Protein AF-A0A0H2Y929-F1 (afdb_monomer_lite)

Sequence (38 aa):
MDESIHYYNNERIKVKLNGLSPVQYRTQAMSTARESVQ

Secondary structure (DSSP, 8-state):
-HHHHHIIIII---GGGTT--HHHHHHHHHHHHHHHT-

Organism: Yersinia pestis bv. Antiqua (strain Antiqua) (NCBI:txid360102)

Radius of gyration: 12.09 Å; chains: 1; bounding box: 27×17×31 Å

Structure (mmCIF, N/CA/C/O backbone):
data_AF-A0A0H2Y929-F1
#
_entry.id   AF-A0A0H2Y929-F1
#
loop_
_atom_site.group_PDB
_atom_site.id
_atom_site.type_symbol
_atom_site.label_atom_id
_atom_site.label_alt_id
_atom_site.label_comp_id
_atom_site.label_asym_id
_atom_site.label_entity_id
_atom_site.label_seq_id
_atom_site.pdbx_PDB_ins_code
_atom_site.Cartn_x
_atom_site.Cartn_y
_atom_site.Cartn_z
_atom_site.occupancy
_atom_site.B_iso_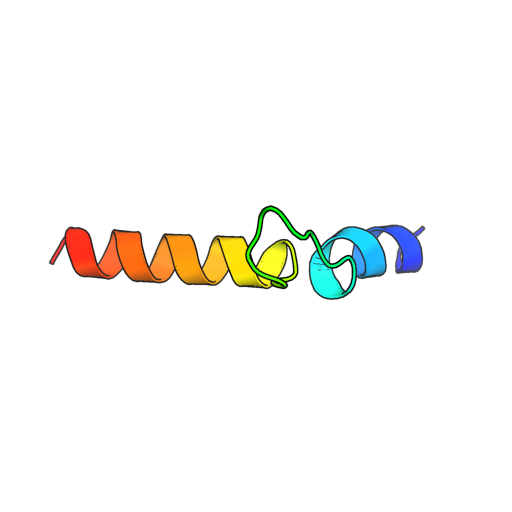or_equiv
_atom_site.auth_seq_id
_atom_site.auth_comp_id
_atom_site.auth_asym_id
_atom_site.auth_atom_id
_atom_site.pdbx_PDB_model_num
ATOM 1 N N . MET A 1 1 ? 17.607 5.457 -11.047 1.00 69.50 1 MET A N 1
ATOM 2 C CA . MET A 1 1 ? 17.605 4.974 -9.644 1.00 69.50 1 MET A CA 1
ATOM 3 C C . MET A 1 1 ? 16.398 5.509 -8.895 1.00 69.50 1 MET A C 1
ATOM 5 O O . MET A 1 1 ? 15.607 4.703 -8.423 1.00 69.50 1 MET A O 1
ATOM 9 N N . ASP A 1 2 ? 16.213 6.829 -8.849 1.00 80.88 2 ASP A N 1
ATOM 10 C CA . ASP A 1 2 ? 15.058 7.447 -8.183 1.00 80.88 2 ASP A CA 1
ATOM 11 C C . ASP A 1 2 ? 13.712 7.039 -8.808 1.00 80.88 2 ASP A C 1
ATOM 13 O O . ASP A 1 2 ? 12.815 6.587 -8.106 1.00 80.88 2 ASP A O 1
ATOM 17 N N . GLU A 1 3 ? 13.624 7.021 -10.142 1.00 89.88 3 GLU A N 1
ATOM 18 C CA . GLU A 1 3 ? 12.432 6.552 -10.870 1.00 89.88 3 GLU A CA 1
ATOM 19 C C . GLU A 1 3 ? 12.054 5.104 -10.538 1.00 89.88 3 GLU A C 1
ATOM 21 O O . GLU A 1 3 ? 10.881 4.775 -10.390 1.00 89.88 3 GLU A O 1
ATOM 26 N N . SER A 1 4 ? 13.046 4.225 -10.360 1.00 93.62 4 SER A N 1
ATOM 27 C CA . SER A 1 4 ? 12.790 2.839 -9.969 1.00 93.62 4 SER A CA 1
ATOM 28 C C . SER A 1 4 ? 12.181 2.796 -8.568 1.00 93.62 4 SER A C 1
ATOM 30 O O . SER A 1 4 ? 11.147 2.166 -8.364 1.00 93.62 4 SER A O 1
ATOM 32 N N . ILE A 1 5 ? 12.767 3.510 -7.606 1.00 95.00 5 ILE A N 1
ATOM 33 C CA . ILE A 1 5 ? 12.243 3.590 -6.236 1.00 95.00 5 ILE A CA 1
ATOM 34 C C . ILE A 1 5 ? 10.831 4.189 -6.229 1.00 95.00 5 ILE A C 1
ATOM 36 O O . ILE A 1 5 ? 9.951 3.667 -5.537 1.00 95.00 5 ILE A O 1
ATOM 40 N N . HIS A 1 6 ? 10.602 5.245 -7.010 1.00 95.25 6 HIS A N 1
ATOM 41 C CA . HIS A 1 6 ? 9.304 5.892 -7.132 1.00 95.25 6 HIS A CA 1
ATOM 42 C C . HIS A 1 6 ? 8.254 4.923 -7.674 1.00 95.25 6 HIS A C 1
ATOM 44 O O . HIS A 1 6 ? 7.234 4.704 -7.016 1.00 95.25 6 HIS A O 1
ATOM 50 N N . TYR A 1 7 ? 8.545 4.263 -8.795 1.00 96.31 7 TYR A N 1
ATOM 51 C CA . TYR A 1 7 ? 7.662 3.276 -9.404 1.00 96.31 7 TYR A CA 1
ATOM 52 C C . TYR A 1 7 ? 7.316 2.148 -8.424 1.00 96.31 7 TYR A C 1
ATOM 54 O O . TYR A 1 7 ? 6.143 1.837 -8.208 1.00 96.31 7 TYR A O 1
ATOM 62 N N . TYR A 1 8 ? 8.315 1.563 -7.755 1.00 95.81 8 TYR A N 1
ATOM 63 C CA . TYR A 1 8 ? 8.093 0.457 -6.818 1.00 95.81 8 TYR A CA 1
ATOM 64 C C . TYR A 1 8 ? 7.280 0.852 -5.581 1.00 95.81 8 TYR A C 1
ATOM 66 O O . TYR A 1 8 ? 6.629 -0.023 -5.009 1.00 95.81 8 TYR A O 1
ATOM 74 N N . ASN A 1 9 ? 7.300 2.117 -5.160 1.00 96.12 9 ASN A N 1
ATOM 75 C CA . ASN A 1 9 ? 6.563 2.581 -3.984 1.00 96.12 9 ASN A CA 1
ATOM 76 C C . ASN A 1 9 ? 5.175 3.140 -4.305 1.00 96.12 9 ASN A C 1
ATOM 78 O O . ASN A 1 9 ? 4.246 2.895 -3.532 1.00 96.12 9 ASN A O 1
ATOM 82 N N . ASN A 1 10 ? 5.041 3.874 -5.411 1.00 95.94 10 ASN A N 1
ATOM 83 C CA . ASN A 1 10 ? 3.865 4.694 -5.699 1.00 95.94 10 ASN A CA 1
ATOM 84 C C . ASN A 1 10 ? 2.994 4.132 -6.818 1.00 95.94 10 ASN A C 1
ATOM 86 O O . ASN A 1 10 ? 1.774 4.216 -6.722 1.00 95.94 10 ASN A O 1
ATOM 90 N N . GLU A 1 11 ? 3.594 3.528 -7.842 1.00 95.25 11 GLU A N 1
ATOM 91 C CA . GLU A 1 11 ? 2.873 3.180 -9.073 1.00 95.25 11 GLU A CA 1
ATOM 92 C C . GLU A 1 11 ? 2.649 1.677 -9.235 1.00 95.25 11 GLU A C 1
ATOM 94 O O . GLU A 1 11 ? 1.676 1.249 -9.849 1.00 95.25 11 GLU A O 1
ATOM 99 N N . ARG A 1 12 ? 3.531 0.840 -8.680 1.00 95.19 12 ARG A N 1
ATOM 100 C CA . ARG A 1 12 ? 3.485 -0.610 -8.884 1.00 95.19 12 ARG A CA 1
ATOM 101 C C . ARG A 1 12 ? 2.266 -1.241 -8.207 1.00 95.19 12 ARG A C 1
ATOM 103 O O . ARG A 1 12 ? 2.329 -1.657 -7.049 1.00 95.19 12 ARG A O 1
ATOM 110 N N . ILE A 1 13 ? 1.207 -1.450 -8.975 1.00 92.19 13 ILE A N 1
ATOM 111 C CA . ILE A 1 13 ? -0.014 -2.120 -8.523 1.00 92.19 13 ILE A CA 1
ATOM 112 C C . ILE A 1 13 ? 0.246 -3.611 -8.237 1.00 92.19 13 ILE A C 1
ATOM 114 O O . ILE A 1 13 ? 0.974 -4.309 -8.952 1.00 92.19 13 ILE A O 1
ATOM 118 N N . LYS A 1 14 ? -0.340 -4.120 -7.150 1.00 89.75 14 LYS A N 1
ATOM 119 C CA . LYS A 1 14 ? -0.312 -5.541 -6.769 1.00 89.75 14 LYS A CA 1
ATOM 120 C C . LYS A 1 14 ? -1.740 -6.054 -6.619 1.00 89.75 14 LYS A C 1
ATOM 122 O O . LYS A 1 14 ? -2.470 -5.565 -5.766 1.00 89.75 14 LYS A O 1
ATOM 127 N N . VAL A 1 15 ? -2.097 -7.112 -7.352 1.00 90.69 15 VAL A N 1
ATOM 128 C CA . VAL A 1 15 ? -3.411 -7.783 -7.220 1.00 90.69 15 VAL A CA 1
ATOM 129 C C . VAL A 1 15 ? -3.667 -8.219 -5.774 1.00 90.69 15 VAL A C 1
ATOM 131 O O . VAL A 1 15 ? -4.735 -7.970 -5.235 1.00 90.69 15 VAL A O 1
ATOM 134 N N . LYS A 1 16 ? -2.641 -8.753 -5.096 1.00 91.94 16 LYS A N 1
ATOM 135 C CA . LYS A 1 16 ? -2.718 -9.138 -3.676 1.00 91.94 16 LYS A CA 1
ATOM 136 C C . LYS A 1 16 ? -2.960 -7.984 -2.693 1.00 91.94 16 LYS A C 1
ATOM 138 O O . LYS A 1 16 ? -3.174 -8.243 -1.518 1.00 91.94 16 LYS A O 1
ATOM 143 N N . LEU A 1 17 ? -2.836 -6.734 -3.142 1.00 95.25 17 LEU A N 1
ATOM 144 C CA . LEU A 1 17 ? -3.120 -5.535 -2.349 1.00 95.25 17 LEU A CA 1
ATOM 145 C C . LEU A 1 17 ? -4.430 -4.875 -2.800 1.00 95.25 17 LEU A C 1
ATOM 147 O O . LEU A 1 17 ? -4.589 -3.673 -2.632 1.00 95.25 17 LEU A O 1
ATOM 151 N N . ASN A 1 18 ? -5.340 -5.629 -3.426 1.00 94.00 18 ASN A N 1
ATOM 1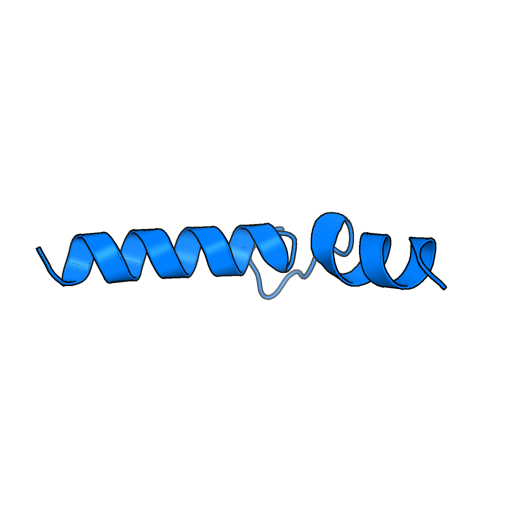52 C CA . ASN A 1 18 ? -6.628 -5.127 -3.913 1.00 94.00 18 ASN A CA 1
ATOM 153 C C . ASN A 1 18 ? -6.493 -3.915 -4.851 1.00 94.00 18 ASN A C 1
ATOM 155 O O . ASN A 1 18 ? -7.293 -2.988 -4.807 1.00 94.00 18 ASN A O 1
ATOM 159 N N . GLY A 1 19 ? -5.451 -3.904 -5.688 1.00 94.94 19 GLY A N 1
ATOM 160 C CA . GLY A 1 19 ? -5.212 -2.813 -6.635 1.00 94.94 19 GLY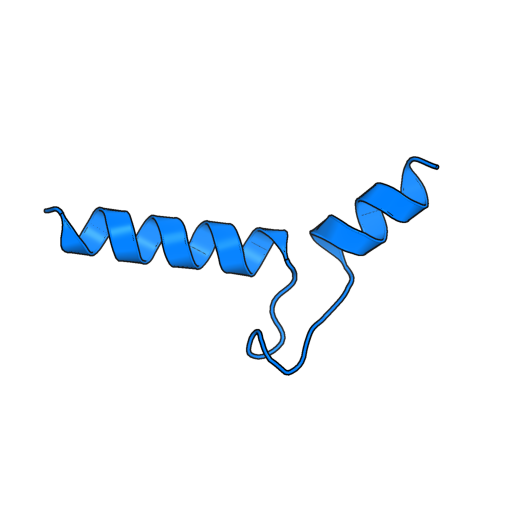 A CA 1
ATOM 161 C C . GLY A 1 19 ? -4.483 -1.596 -6.053 1.00 94.94 19 GLY A C 1
ATOM 162 O O . GLY A 1 19 ? -4.203 -0.661 -6.795 1.00 94.94 19 GLY A O 1
ATOM 163 N N . LEU A 1 20 ? -4.117 -1.609 -4.769 1.00 96.81 20 LEU A N 1
ATOM 164 C CA . LEU A 1 20 ? -3.384 -0.513 -4.136 1.00 96.81 20 LEU A CA 1
ATOM 165 C C . LEU A 1 20 ? -1.892 -0.538 -4.477 1.00 96.81 20 LEU A C 1
ATOM 167 O O . LEU A 1 20 ? -1.274 -1.603 -4.636 1.00 96.81 20 LEU A O 1
ATOM 171 N N . SER A 1 21 ? -1.290 0.651 -4.507 1.00 97.12 21 SER A N 1
ATOM 172 C CA . SER A 1 21 ? 0.162 0.782 -4.491 1.00 97.12 21 SER A CA 1
ATOM 173 C C . SER A 1 21 ? 0.738 0.426 -3.112 1.00 97.12 21 SER A C 1
ATOM 175 O O . SER A 1 21 ? 0.025 0.436 -2.100 1.00 97.12 21 SER A O 1
ATOM 177 N N . PRO A 1 22 ? 2.041 0.107 -3.019 1.00 97.25 22 PRO A N 1
ATOM 178 C CA . PRO A 1 22 ? 2.653 -0.259 -1.748 1.00 97.25 22 PRO A CA 1
ATOM 179 C C . PRO A 1 22 ? 2.552 0.822 -0.673 1.00 97.25 22 PRO A C 1
ATOM 181 O O . PRO A 1 22 ? 2.389 0.474 0.496 1.00 97.25 22 PRO A O 1
ATOM 184 N N . VAL A 1 23 ? 2.634 2.108 -1.035 1.00 96.81 23 VAL A N 1
ATOM 185 C CA . VAL A 1 23 ? 2.441 3.194 -0.065 1.00 96.81 23 VAL A CA 1
ATOM 186 C C . VAL A 1 23 ? 0.981 3.301 0.380 1.00 96.81 23 VAL A C 1
ATOM 188 O O . VAL A 1 23 ? 0.732 3.359 1.580 1.00 96.81 23 VAL A O 1
ATOM 191 N N . GLN A 1 24 ? 0.019 3.215 -0.544 1.00 97.00 24 GLN A N 1
ATOM 192 C CA . GLN A 1 24 ? -1.410 3.281 -0.217 1.00 97.00 24 GLN A CA 1
ATOM 193 C C . GLN A 1 24 ? -1.831 2.157 0.735 1.00 97.00 24 GLN A C 1
ATOM 195 O O . GLN A 1 24 ? -2.508 2.412 1.728 1.00 97.00 24 GLN A O 1
ATOM 200 N N . TYR A 1 25 ? -1.369 0.929 0.481 1.00 97.06 25 TYR A N 1
ATOM 201 C CA . TYR A 1 25 ? -1.648 -0.213 1.351 1.00 97.06 25 TYR A CA 1
ATOM 202 C C . TYR A 1 25 ? -1.125 -0.003 2.780 1.00 97.06 25 TYR A C 1
ATOM 204 O O . TYR A 1 25 ? -1.838 -0.276 3.744 1.00 97.06 25 TYR A O 1
ATOM 212 N N . ARG A 1 26 ? 0.103 0.518 2.942 1.00 96.50 26 ARG A N 1
ATOM 213 C CA . ARG A 1 26 ? 0.657 0.809 4.276 1.00 96.50 26 ARG A CA 1
ATOM 214 C C . ARG A 1 26 ? -0.134 1.899 4.991 1.00 96.50 26 ARG A C 1
ATOM 216 O O . ARG A 1 26 ? -0.426 1.742 6.171 1.00 96.50 26 ARG A O 1
ATOM 223 N N . THR A 1 27 ? -0.507 2.964 4.284 1.00 96.69 27 THR A N 1
ATOM 224 C CA . THR A 1 27 ? -1.312 4.050 4.855 1.00 96.69 27 THR A CA 1
ATOM 225 C C . THR A 1 27 ? -2.675 3.547 5.325 1.00 96.69 27 THR A C 1
ATOM 227 O O . THR A 1 27 ? -3.080 3.856 6.444 1.00 96.69 27 THR A O 1
ATOM 230 N N . GLN A 1 28 ? -3.355 2.721 4.525 1.00 95.38 28 GLN A N 1
ATOM 231 C CA . GLN A 1 28 ? -4.631 2.126 4.920 1.00 95.38 28 GLN A CA 1
ATOM 232 C C . GLN A 1 28 ? -4.475 1.235 6.158 1.00 95.38 28 GLN A C 1
ATOM 234 O O . GLN A 1 28 ? -5.215 1.406 7.122 1.00 95.38 28 GLN A O 1
ATOM 239 N N . ALA A 1 29 ? -3.478 0.343 6.170 1.00 93.94 29 ALA A N 1
ATOM 240 C CA . ALA A 1 29 ? -3.211 -0.531 7.312 1.0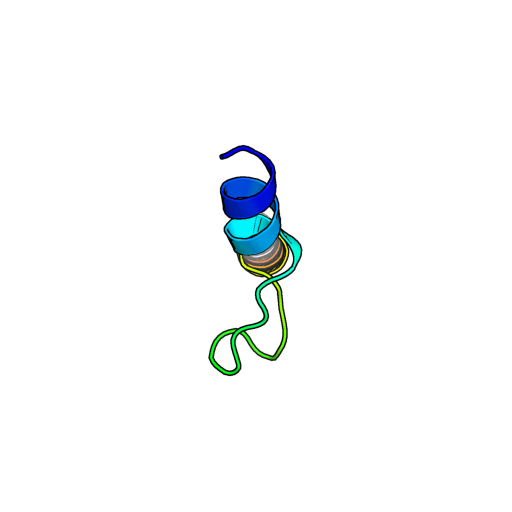0 93.94 29 ALA A CA 1
ATOM 241 C C . ALA A 1 29 ? -2.922 0.259 8.602 1.00 93.94 29 ALA A C 1
ATOM 243 O O . ALA A 1 29 ? -3.376 -0.127 9.677 1.00 93.94 29 ALA A O 1
ATOM 244 N N . MET A 1 30 ? -2.209 1.387 8.499 1.00 93.94 30 MET A N 1
ATOM 245 C CA . MET A 1 30 ? -1.963 2.283 9.632 1.00 93.94 30 MET A CA 1
ATOM 246 C C . MET A 1 30 ? -3.237 2.975 10.128 1.00 93.94 30 MET A C 1
ATOM 248 O O . MET A 1 30 ? -3.405 3.094 11.339 1.00 93.94 30 MET A O 1
ATOM 252 N N . SER A 1 31 ? -4.131 3.407 9.229 1.00 92.50 31 SER A N 1
ATOM 253 C CA . SER A 1 31 ? -5.431 3.979 9.621 1.00 92.50 31 SER A CA 1
ATOM 254 C C . SER A 1 31 ? -6.270 2.952 10.369 1.00 92.50 31 SER A C 1
ATOM 256 O O . SER A 1 31 ? -6.697 3.214 11.488 1.00 92.50 31 SER A O 1
ATOM 258 N N . THR A 1 32 ? -6.407 1.743 9.814 1.00 89.88 32 THR A N 1
ATOM 259 C CA . THR A 1 32 ? -7.159 0.654 10.451 1.00 89.88 32 THR A CA 1
ATOM 260 C C . THR A 1 32 ? -6.583 0.298 11.820 1.00 89.88 32 THR A C 1
ATOM 262 O O . THR A 1 32 ? -7.330 0.137 12.783 1.00 89.88 32 THR A O 1
ATOM 265 N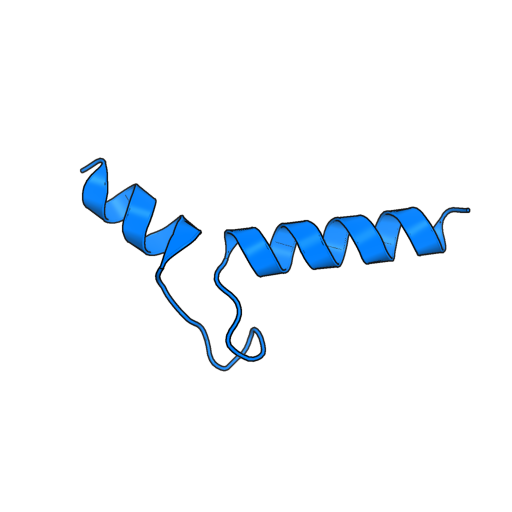 N . ALA A 1 33 ? -5.254 0.216 11.942 1.00 88.94 33 ALA A N 1
ATOM 266 C CA . ALA A 1 33 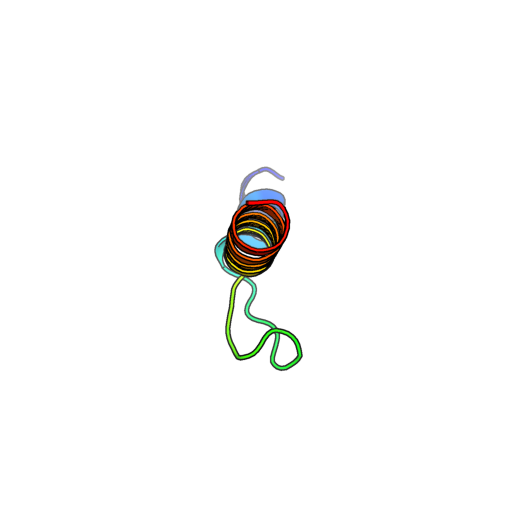? -4.602 -0.037 13.224 1.00 88.94 33 ALA A CA 1
ATOM 267 C C . ALA A 1 33 ? -4.858 1.091 14.235 1.00 88.94 33 ALA A C 1
ATOM 269 O O . ALA A 1 33 ? -5.116 0.814 15.400 1.00 88.94 33 ALA A O 1
ATOM 270 N N . ARG A 1 34 ? -4.821 2.355 13.796 1.00 88.81 34 ARG A N 1
ATOM 271 C CA . ARG A 1 34 ? -5.099 3.515 14.650 1.00 88.81 34 ARG A CA 1
ATOM 272 C C . ARG A 1 34 ? -6.545 3.531 15.144 1.00 88.81 34 ARG A C 1
ATOM 274 O O . ARG A 1 34 ? -6.763 3.794 16.318 1.00 88.81 34 ARG A O 1
ATOM 281 N N . GLU A 1 35 ? -7.500 3.237 14.270 1.00 86.62 35 GLU A N 1
ATOM 282 C CA . GLU A 1 35 ? -8.922 3.125 14.617 1.00 86.62 35 GLU A CA 1
ATOM 283 C C . GLU A 1 35 ? -9.184 1.968 15.584 1.00 86.62 35 GLU A C 1
ATOM 285 O O . GLU A 1 35 ? -10.032 2.083 16.453 1.00 86.62 35 GLU A O 1
ATOM 290 N N . SER A 1 36 ? -8.427 0.873 15.476 1.00 86.56 36 SER A N 1
ATOM 291 C CA . SER A 1 36 ? -8.587 -0.302 16.345 1.00 86.56 36 SER A CA 1
ATOM 292 C C . SER A 1 36 ? -8.034 -0.113 17.765 1.00 86.56 36 SER A C 1
ATOM 294 O O . SER A 1 36 ? -8.297 -0.940 18.634 1.00 86.56 36 SER A O 1
ATOM 296 N N . VAL A 1 37 ? -7.205 0.911 17.990 1.00 84.69 37 VAL A N 1
ATOM 297 C CA . VAL A 1 37 ? -6.564 1.200 19.289 1.00 84.69 37 VAL A CA 1
ATOM 298 C C . VAL A 1 37 ? -7.329 2.274 20.077 1.00 84.69 37 VAL A C 1
ATOM 300 O O . VAL A 1 37 ? -7.007 2.526 21.239 1.00 84.69 37 VAL A O 1
ATOM 303 N N . GLN A 1 38 ? -8.340 2.892 19.468 1.00 61.28 38 GLN A N 1
ATOM 304 C CA . GLN A 1 38 ? -9.212 3.881 20.097 1.00 61.28 38 GLN A CA 1
ATOM 305 C C . GLN A 1 38 ? -10.556 3.266 20.487 1.00 61.28 38 GLN A C 1
ATOM 307 O O . GLN A 1 38 ? -11.071 3.669 21.553 1.00 61.28 38 GLN A O 1
#

Foldseek 3Di:
DVVVVCCQAAPDFDVVLVRHGNPRSVVVVVVVVVVVVD

pLDDT: mean 91.72, std 7.37, range [61.28, 97.25]

InterPro domains:
  IPR001584 Integrase, catalytic core [PF13333] (2-29)